Protein AF-A0A9D8XMU2-F1 (afdb_monomer_lite)

Secondary structure (DSSP, 8-state):
--TTSTTHHHHHHHHHHHHHHHHHHHHHHHHHHHHHHHHHHHHHHHHS-GGGGT-TT--HHHHHHHHHHHHHHHHHHTT-S-HHHHHHHHHHHH-

pLDDT: mean 81.89, std 6.5, range [61.5, 89.75]

Structure (mmCIF, N/CA/C/O backbone):
data_AF-A0A9D8XMU2-F1
#
_entry.id   AF-A0A9D8XMU2-F1
#
loop_
_atom_site.group_PDB
_atom_site.id
_atom_site.type_symbol
_atom_site.label_atom_id
_atom_site.label_alt_id
_atom_site.label_comp_id
_atom_site.label_asym_id
_atom_site.label_entity_id
_atom_site.label_seq_id
_atom_site.pdbx_PDB_ins_code
_atom_site.Cartn_x
_atom_site.Cartn_y
_atom_site.Cartn_z
_atom_site.occupancy
_atom_site.B_iso_or_equiv
_atom_site.auth_seq_id
_atom_site.auth_comp_id
_atom_site.auth_asym_id
_atom_site.auth_atom_id
_atom_site.pdbx_PDB_model_num
ATOM 1 N N . MET A 1 1 ? 45.788 0.294 -24.066 1.00 62.69 1 MET A N 1
ATOM 2 C CA . MET A 1 1 ? 46.455 0.208 -25.383 1.00 62.69 1 MET A CA 1
ATOM 3 C C . MET A 1 1 ? 46.017 -1.081 -26.096 1.00 62.69 1 MET A C 1
ATOM 5 O O . MET A 1 1 ? 46.821 -1.973 -26.275 1.00 62.69 1 MET A O 1
ATOM 9 N N . PHE A 1 2 ? 44.725 -1.215 -26.443 1.00 61.50 2 PHE A N 1
ATOM 10 C CA . PHE A 1 2 ? 44.160 -2.412 -27.116 1.00 61.50 2 PHE A CA 1
ATOM 11 C C . PHE A 1 2 ? 43.036 -2.064 -28.122 1.00 61.50 2 PHE A C 1
ATOM 13 O O . PHE A 1 2 ? 42.277 -2.930 -28.536 1.00 61.50 2 PHE A O 1
ATOM 20 N N . LYS A 1 3 ? 42.921 -0.795 -28.546 1.00 61.53 3 LYS A N 1
ATOM 21 C CA . LYS A 1 3 ? 41.822 -0.307 -29.407 1.00 61.53 3 LYS A CA 1
ATOM 22 C C . LYS A 1 3 ? 41.997 -0.595 -30.911 1.00 61.53 3 LYS A C 1
ATOM 24 O O . LYS A 1 3 ? 41.170 -0.168 -31.700 1.00 61.53 3 LYS A O 1
ATOM 29 N N . ILE A 1 4 ? 43.066 -1.287 -31.314 1.00 75.81 4 ILE A N 1
ATOM 30 C CA . ILE A 1 4 ? 43.416 -1.516 -32.732 1.00 75.81 4 ILE A CA 1
ATOM 31 C C . ILE A 1 4 ? 42.670 -2.728 -33.332 1.00 75.81 4 ILE A C 1
ATOM 33 O O . ILE A 1 4 ? 42.648 -2.902 -34.546 1.00 75.81 4 ILE A O 1
ATOM 37 N N . PHE A 1 5 ? 42.023 -3.568 -32.515 1.00 77.56 5 PHE A N 1
ATOM 38 C CA . PHE A 1 5 ? 41.351 -4.769 -33.016 1.00 77.56 5 PHE A CA 1
ATOM 39 C C . PHE A 1 5 ? 39.962 -4.458 -33.605 1.00 77.56 5 PHE A C 1
ATOM 41 O O . PHE A 1 5 ? 39.144 -3.833 -32.925 1.00 77.56 5 PHE A O 1
ATOM 48 N N . PRO A 1 6 ? 39.630 -4.971 -34.807 1.00 75.56 6 PRO A N 1
ATOM 49 C CA . PRO A 1 6 ? 38.363 -4.684 -35.489 1.00 75.56 6 PRO A CA 1
ATOM 50 C C . PRO A 1 6 ? 37.105 -5.183 -34.745 1.00 75.56 6 PRO A C 1
ATOM 52 O O . PRO A 1 6 ? 36.001 -4.767 -35.075 1.00 75.56 6 PRO A O 1
ATOM 55 N N . GLY A 1 7 ? 37.246 -6.007 -33.699 1.00 77.62 7 GLY A N 1
ATOM 56 C CA . GLY A 1 7 ? 36.149 -6.462 -32.829 1.00 77.62 7 GLY A CA 1
ATOM 57 C C . GLY A 1 7 ? 36.110 -5.826 -31.433 1.00 77.62 7 GLY A C 1
ATOM 58 O O . GLY A 1 7 ? 35.263 -6.192 -30.623 1.00 77.62 7 GLY A O 1
ATOM 59 N N . PHE A 1 8 ? 37.016 -4.893 -31.117 1.00 81.88 8 PHE A N 1
ATOM 60 C CA . PHE A 1 8 ? 37.135 -4.330 -29.764 1.00 81.88 8 PHE A CA 1
ATOM 61 C C . PHE A 1 8 ? 35.895 -3.521 -29.345 1.00 81.88 8 PHE A C 1
ATOM 63 O O . PHE A 1 8 ? 35.473 -3.577 -28.192 1.00 81.88 8 PHE A O 1
ATOM 70 N N . HIS A 1 9 ? 35.263 -2.835 -30.299 1.00 81.06 9 HIS A N 1
ATOM 71 C CA . HIS A 1 9 ? 34.044 -2.057 -30.075 1.00 81.06 9 HIS A CA 1
ATOM 72 C C . HIS A 1 9 ? 32.866 -2.928 -29.601 1.00 81.06 9 HIS A C 1
ATOM 74 O O . HIS A 1 9 ? 32.147 -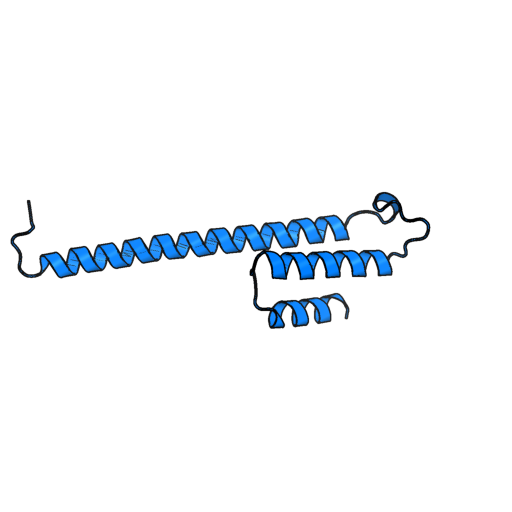2.534 -28.689 1.00 81.06 9 HIS A O 1
ATOM 80 N N . LEU A 1 10 ? 32.722 -4.150 -30.135 1.00 84.94 10 LEU A N 1
ATOM 81 C CA . LEU A 1 10 ? 31.671 -5.090 -29.721 1.00 84.94 10 LEU A CA 1
ATOM 82 C C . LEU A 1 10 ? 31.821 -5.488 -28.250 1.00 84.94 10 LEU A C 1
ATOM 84 O O . LEU A 1 10 ? 30.830 -5.685 -27.549 1.00 84.94 10 LEU A O 1
ATOM 88 N N . VAL A 1 11 ? 33.065 -5.593 -27.774 1.00 84.50 11 VAL A N 1
ATOM 89 C CA . VAL A 1 11 ? 33.377 -5.927 -26.380 1.00 84.50 11 VAL A CA 1
ATOM 90 C C . VAL A 1 11 ? 33.082 -4.744 -25.459 1.00 84.50 11 VAL A C 1
ATOM 92 O O . VAL A 1 11 ? 32.461 -4.944 -24.413 1.00 84.50 11 VAL A O 1
ATOM 95 N N . GLU A 1 12 ? 33.467 -3.522 -25.845 1.00 83.69 12 GLU A N 1
ATOM 96 C CA . GLU A 1 12 ? 33.109 -2.303 -25.101 1.00 83.69 12 GLU A CA 1
ATOM 97 C C . GLU A 1 12 ? 31.583 -2.157 -24.991 1.00 83.69 12 GLU A C 1
ATOM 99 O O . GLU A 1 12 ? 31.059 -1.917 -23.900 1.00 83.69 12 GLU A O 1
ATOM 104 N N . GLU A 1 13 ? 30.851 -2.401 -26.081 1.00 85.50 13 GLU A N 1
ATOM 105 C CA . GLU A 1 13 ? 29.386 -2.392 -26.084 1.00 85.50 13 GLU A CA 1
ATOM 106 C C . GLU A 1 13 ? 28.782 -3.486 -25.197 1.00 85.50 13 GLU A C 1
ATOM 108 O O . GLU A 1 13 ? 27.839 -3.224 -24.442 1.00 85.50 13 GLU A O 1
ATOM 113 N N . TYR A 1 14 ? 29.329 -4.706 -25.226 1.00 84.88 14 TYR A N 1
ATOM 114 C CA . TYR A 1 14 ? 28.877 -5.798 -24.358 1.00 84.88 14 TYR A CA 1
ATOM 115 C C . TYR A 1 14 ? 29.075 -5.472 -22.876 1.00 84.88 14 TYR A C 1
ATOM 117 O O . TYR A 1 14 ? 28.188 -5.719 -22.049 1.00 84.88 14 TYR A O 1
ATOM 125 N N . GLN A 1 15 ? 30.229 -4.904 -22.522 1.00 86.81 15 GLN A N 1
ATOM 126 C CA . GLN A 1 15 ? 30.522 -4.497 -21.150 1.00 86.81 15 GLN A CA 1
ATOM 127 C C . GLN A 1 15 ? 29.635 -3.338 -20.703 1.00 86.81 15 GLN A C 1
ATOM 129 O O . GLN A 1 15 ? 29.132 -3.359 -19.576 1.00 86.81 15 GLN A O 1
ATOM 134 N N . LYS A 1 16 ? 29.373 -2.377 -21.595 1.00 87.50 16 LYS A N 1
ATOM 135 C CA . LYS A 1 16 ? 28.462 -1.261 -21.335 1.00 87.50 16 LYS A CA 1
ATOM 136 C C . LYS A 1 16 ? 27.040 -1.760 -21.065 1.00 87.50 16 LYS A C 1
ATOM 138 O O . LYS A 1 16 ? 26.504 -1.478 -19.995 1.00 87.50 16 LYS A O 1
ATOM 143 N N . LYS A 1 17 ? 26.507 -2.645 -21.917 1.00 83.25 17 LYS A N 1
ATOM 144 C CA . LYS A 1 17 ? 25.201 -3.305 -21.709 1.00 83.25 17 LYS A CA 1
ATOM 145 C C . LYS A 1 17 ? 25.139 -4.114 -20.408 1.00 83.25 17 LYS A C 1
ATOM 147 O O . LYS A 1 17 ? 24.095 -4.183 -19.759 1.00 83.25 17 LYS A O 1
ATOM 152 N N . ARG A 1 18 ? 26.238 -4.760 -19.995 1.00 80.44 18 ARG A N 1
ATOM 153 C CA . ARG A 1 18 ? 26.306 -5.484 -18.709 1.00 80.44 18 ARG A CA 1
ATOM 154 C C . ARG A 1 18 ? 26.304 -4.530 -17.512 1.00 80.44 18 ARG A C 1
ATOM 156 O O . ARG A 1 18 ? 25.710 -4.861 -16.489 1.00 80.44 18 ARG A O 1
ATOM 163 N N . LYS A 1 19 ? 26.957 -3.371 -17.624 1.00 82.44 19 LYS A N 1
ATOM 164 C CA . LYS A 1 19 ? 26.998 -2.344 -16.573 1.00 82.44 19 LYS A CA 1
ATOM 165 C C . LYS A 1 19 ? 25.649 -1.635 -16.426 1.00 82.44 19 LYS A C 1
ATOM 167 O O . LYS A 1 19 ? 25.183 -1.467 -15.306 1.00 82.44 19 LYS A O 1
ATOM 172 N N . GLU A 1 20 ? 24.992 -1.321 -17.538 1.00 82.88 20 GLU A N 1
ATOM 173 C CA . GLU A 1 20 ? 23.635 -0.757 -17.567 1.00 82.88 20 GLU A CA 1
ATOM 174 C C . GLU A 1 20 ? 22.611 -1.706 -16.930 1.00 82.88 20 GLU A C 1
ATOM 176 O O . GLU A 1 20 ? 21.793 -1.274 -16.125 1.00 82.88 20 GLU A O 1
ATOM 181 N N . ARG A 1 21 ? 22.721 -3.021 -17.176 1.00 74.19 21 ARG A N 1
ATOM 182 C CA . ARG A 1 21 ? 21.894 -4.025 -16.483 1.00 74.19 21 ARG A CA 1
ATOM 183 C C . ARG A 1 21 ? 22.083 -4.043 -14.964 1.00 74.19 21 ARG A C 1
ATOM 185 O O . ARG A 1 21 ? 21.112 -4.263 -14.256 1.00 74.19 21 ARG A O 1
ATOM 192 N N . ARG A 1 22 ? 23.295 -3.791 -14.456 1.00 70.88 22 ARG A N 1
ATOM 193 C CA . ARG A 1 22 ? 23.536 -3.680 -13.004 1.00 70.88 22 ARG A CA 1
ATOM 194 C C . ARG A 1 22 ? 22.957 -2.393 -12.409 1.00 70.88 22 ARG A C 1
ATOM 196 O O . ARG A 1 22 ? 22.499 -2.423 -11.278 1.00 70.88 22 ARG A O 1
ATOM 203 N N . LEU A 1 23 ? 22.941 -1.287 -13.159 1.00 72.50 23 LEU A N 1
ATOM 204 C CA . LEU A 1 23 ? 22.219 -0.078 -12.735 1.00 72.50 23 LEU A CA 1
ATOM 205 C C . LEU A 1 23 ? 20.698 -0.300 -12.718 1.00 72.50 23 LEU A C 1
ATOM 207 O O . LEU A 1 23 ? 20.016 0.197 -11.829 1.00 72.50 23 LEU A O 1
ATOM 211 N N . ALA A 1 24 ? 20.164 -1.066 -13.673 1.00 68.62 24 ALA A N 1
ATOM 212 C CA . ALA A 1 24 ? 18.752 -1.448 -13.669 1.00 68.62 24 ALA A CA 1
ATOM 213 C C . ALA A 1 24 ? 18.395 -2.362 -12.478 1.00 68.62 24 ALA A C 1
ATOM 215 O O . ALA A 1 24 ? 17.291 -2.275 -11.949 1.00 68.62 24 ALA A O 1
ATOM 216 N N . ASP A 1 25 ? 19.334 -3.198 -12.027 1.00 67.62 25 ASP A N 1
ATOM 217 C CA . ASP A 1 25 ? 19.188 -4.032 -10.827 1.00 67.62 25 ASP A CA 1
ATOM 218 C C . ASP A 1 25 ? 19.088 -3.179 -9.545 1.00 67.62 25 ASP A C 1
ATOM 220 O O . ASP A 1 25 ? 18.203 -3.397 -8.721 1.00 67.62 25 ASP A O 1
ATOM 224 N N . ASP A 1 26 ? 19.884 -2.110 -9.430 1.00 67.81 26 ASP A N 1
ATOM 225 C CA . ASP A 1 26 ? 19.803 -1.141 -8.320 1.00 67.81 26 ASP A CA 1
ATOM 226 C C . ASP A 1 26 ? 18.437 -0.424 -8.258 1.00 67.81 26 ASP A C 1
ATOM 228 O O . ASP A 1 26 ? 17.868 -0.169 -7.190 1.00 67.81 26 ASP A O 1
ATOM 232 N N . GLN A 1 27 ? 17.810 -0.205 -9.418 1.00 69.31 27 GLN A N 1
ATOM 233 C CA . GLN A 1 27 ? 16.448 0.321 -9.480 1.00 69.31 27 GLN A CA 1
ATOM 234 C C . GLN A 1 27 ? 15.426 -0.638 -8.838 1.00 69.31 27 GLN A C 1
ATOM 236 O O . GLN A 1 27 ? 14.444 -0.174 -8.253 1.00 69.31 27 GLN A O 1
ATOM 241 N N . THR A 1 28 ? 15.640 -1.957 -8.883 1.00 73.44 28 THR A N 1
ATOM 242 C CA . THR A 1 28 ? 14.748 -2.930 -8.221 1.00 73.44 28 THR A CA 1
ATOM 243 C C . THR A 1 28 ? 14.882 -2.898 -6.698 1.00 73.44 28 THR A C 1
ATOM 245 O O . THR A 1 28 ? 13.873 -2.999 -5.993 1.00 73.44 28 THR A O 1
ATOM 248 N N . LEU A 1 29 ? 16.087 -2.641 -6.177 1.00 73.38 29 LEU A N 1
ATOM 249 C CA . LEU A 1 29 ? 16.325 -2.448 -4.743 1.00 73.38 29 LEU A CA 1
ATOM 250 C C . LEU A 1 29 ? 15.591 -1.208 -4.235 1.00 73.38 29 LEU A C 1
ATOM 252 O O . LEU A 1 29 ? 14.872 -1.282 -3.239 1.00 73.38 29 LEU A O 1
ATOM 256 N N . SER A 1 30 ? 15.668 -0.096 -4.972 1.00 75.12 30 SER A N 1
ATOM 257 C CA . SER A 1 30 ? 14.948 1.133 -4.612 1.00 75.12 30 SER A CA 1
ATOM 258 C C . SER A 1 30 ? 13.424 0.937 -4.555 1.00 75.12 30 SER A C 1
ATOM 260 O O . SER A 1 30 ? 12.763 1.467 -3.662 1.00 75.12 30 SER A O 1
ATOM 262 N N . LYS A 1 31 ? 12.857 0.125 -5.459 1.00 78.81 31 LYS A N 1
ATOM 263 C CA . LYS A 1 31 ? 11.430 -0.238 -5.448 1.00 78.81 31 LYS A CA 1
ATOM 264 C C . LYS A 1 31 ? 11.081 -1.131 -4.259 1.00 78.81 31 LYS A C 1
ATOM 266 O O . LYS A 1 31 ? 10.077 -0.900 -3.593 1.00 78.81 31 LYS A O 1
ATOM 271 N N . THR A 1 32 ? 11.936 -2.103 -3.959 1.00 83.31 32 THR A N 1
ATOM 272 C CA . THR A 1 32 ? 11.750 -3.023 -2.829 1.00 83.31 32 THR A CA 1
ATOM 273 C C . THR A 1 32 ? 11.770 -2.276 -1.496 1.00 83.31 32 THR A C 1
ATOM 275 O O . THR A 1 32 ? 10.911 -2.504 -0.651 1.00 83.31 32 THR A O 1
ATOM 278 N N . ILE A 1 33 ? 12.681 -1.314 -1.329 1.00 86.19 33 ILE A N 1
ATOM 279 C CA . ILE A 1 33 ? 12.757 -0.470 -0.127 1.00 86.19 33 ILE A CA 1
ATOM 280 C C . ILE A 1 33 ? 11.474 0.352 0.053 1.00 86.19 33 ILE A C 1
ATOM 282 O O . ILE A 1 33 ? 10.944 0.417 1.160 1.00 86.19 33 ILE A O 1
ATOM 286 N N . LYS A 1 34 ? 10.933 0.932 -1.027 1.00 84.94 34 LYS A N 1
ATOM 287 C CA . LYS A 1 34 ? 9.657 1.669 -0.982 1.00 84.94 34 LYS A CA 1
ATOM 288 C C . LYS A 1 34 ? 8.489 0.775 -0.556 1.00 84.94 34 LYS A C 1
ATOM 290 O O . LYS A 1 34 ? 7.682 1.192 0.270 1.00 84.94 34 LYS A O 1
ATOM 295 N N . ILE A 1 35 ? 8.427 -0.458 -1.066 1.00 85.62 35 ILE A N 1
ATOM 296 C CA . ILE A 1 35 ? 7.407 -1.445 -0.673 1.00 85.62 35 ILE A CA 1
ATOM 297 C C . ILE A 1 35 ? 7.537 -1.795 0.810 1.00 85.62 35 ILE A C 1
ATOM 299 O O . ILE A 1 35 ? 6.549 -1.749 1.538 1.00 85.62 35 ILE A O 1
ATOM 303 N N . ILE A 1 36 ? 8.749 -2.109 1.270 1.00 88.44 36 ILE A N 1
ATOM 304 C CA . ILE A 1 36 ? 9.002 -2.459 2.674 1.00 88.44 36 ILE A CA 1
ATOM 305 C C . ILE A 1 36 ? 8.617 -1.298 3.594 1.00 88.44 36 ILE A C 1
ATOM 307 O O .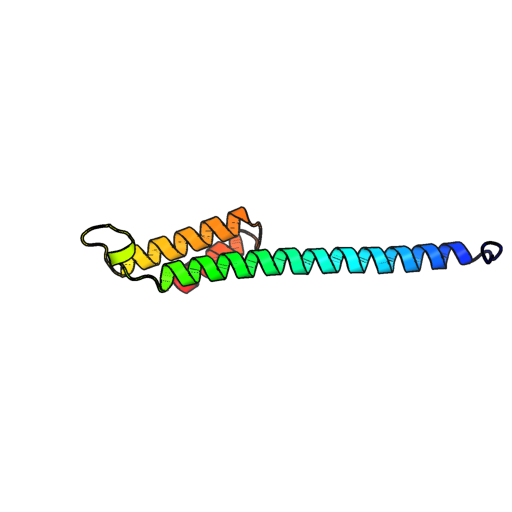 ILE A 1 36 ? 7.978 -1.525 4.619 1.00 88.44 36 ILE A O 1
ATOM 311 N N . ALA A 1 37 ? 8.943 -0.059 3.219 1.00 88.50 37 ALA A N 1
ATOM 312 C CA . ALA A 1 37 ? 8.551 1.124 3.977 1.00 88.50 37 ALA A CA 1
ATOM 313 C C . ALA A 1 37 ? 7.021 1.280 4.051 1.00 88.50 37 ALA A C 1
ATOM 315 O O . ALA A 1 37 ? 6.482 1.483 5.138 1.00 88.50 37 ALA A O 1
ATOM 316 N N . ALA A 1 38 ? 6.312 1.126 2.928 1.00 87.44 38 ALA A N 1
ATOM 317 C CA . ALA A 1 38 ? 4.851 1.216 2.880 1.00 87.44 38 ALA A CA 1
ATOM 318 C C . ALA A 1 38 ? 4.167 0.141 3.741 1.00 87.44 38 ALA A C 1
ATOM 320 O O . ALA A 1 38 ? 3.268 0.443 4.528 1.00 87.44 38 ALA A O 1
ATOM 321 N N . VAL A 1 39 ? 4.630 -1.107 3.625 1.00 87.44 39 VAL A N 1
ATOM 322 C CA . VAL A 1 39 ? 4.132 -2.238 4.420 1.00 87.44 39 VAL A CA 1
ATOM 323 C C . VAL A 1 39 ? 4.439 -2.025 5.899 1.00 87.44 39 VAL A C 1
ATOM 325 O O . VAL A 1 39 ? 3.556 -2.213 6.728 1.00 87.44 39 VAL A O 1
ATOM 328 N N . GLY A 1 40 ? 5.651 -1.579 6.238 1.00 89.75 40 GLY A N 1
ATOM 329 C CA . GLY A 1 40 ? 6.053 -1.307 7.618 1.00 89.75 40 GLY A CA 1
ATOM 330 C C . GLY A 1 40 ? 5.174 -0.250 8.289 1.00 89.75 40 GLY A C 1
ATOM 331 O O . GLY A 1 40 ? 4.687 -0.477 9.394 1.00 89.75 40 GLY A O 1
ATOM 332 N N . ILE A 1 41 ? 4.899 0.867 7.606 1.00 88.69 41 ILE A N 1
ATOM 333 C CA . ILE A 1 41 ? 4.018 1.930 8.122 1.00 88.69 41 ILE A CA 1
ATOM 334 C C . ILE A 1 41 ? 2.588 1.412 8.317 1.0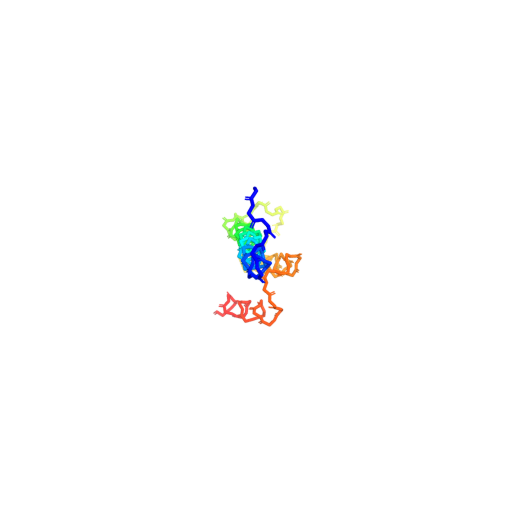0 88.69 41 ILE A C 1
ATOM 336 O O . ILE A 1 41 ? 1.977 1.654 9.357 1.00 88.69 41 ILE A O 1
ATOM 340 N N . SER A 1 42 ? 2.060 0.672 7.340 1.00 87.94 42 SER A N 1
ATOM 341 C CA . SER A 1 42 ? 0.719 0.092 7.442 1.00 87.94 42 SER A CA 1
ATOM 342 C C . SER A 1 42 ? 0.606 -0.906 8.598 1.00 87.94 42 SER A C 1
ATOM 344 O O . SER A 1 42 ? -0.370 -0.870 9.348 1.00 87.94 42 SER A O 1
ATOM 346 N N . LEU A 1 43 ? 1.627 -1.741 8.806 1.00 89.00 43 LEU A N 1
ATOM 347 C CA . LEU A 1 43 ? 1.662 -2.697 9.909 1.00 89.00 43 LEU A CA 1
ATOM 348 C C . LEU A 1 43 ? 1.688 -1.985 11.268 1.00 89.00 43 LEU A C 1
ATOM 350 O O . LEU A 1 43 ? 0.995 -2.399 12.192 1.00 89.00 43 LEU A O 1
ATOM 354 N N . ILE A 1 44 ? 2.437 -0.885 11.382 1.00 89.75 44 ILE A N 1
ATOM 355 C CA . ILE A 1 44 ? 2.467 -0.060 12.598 1.00 89.75 44 ILE A CA 1
ATOM 356 C C . ILE A 1 44 ? 1.078 0.518 12.888 1.00 89.75 44 ILE A C 1
ATOM 358 O O . ILE A 1 44 ? 0.601 0.397 14.013 1.00 89.75 44 ILE A O 1
ATOM 362 N N . LEU A 1 45 ? 0.398 1.079 11.881 1.00 87.31 45 LEU A N 1
ATOM 363 C CA . LEU A 1 45 ? -0.978 1.584 12.021 1.00 87.31 45 LEU A CA 1
ATOM 364 C C . LEU A 1 45 ? -1.972 0.481 12.418 1.00 87.31 45 LEU A C 1
ATOM 366 O O . LEU A 1 45 ? -2.935 0.741 13.139 1.00 87.31 45 LEU A O 1
ATOM 370 N N . TRP A 1 46 ? -1.729 -0.751 11.965 1.00 86.50 46 TRP A N 1
ATOM 371 C CA . TRP A 1 46 ? -2.544 -1.918 12.292 1.00 86.50 46 TRP A CA 1
ATOM 372 C C . TRP A 1 46 ? -2.304 -2.440 13.717 1.00 86.50 46 TRP A C 1
ATOM 374 O O . TRP A 1 46 ? -3.241 -2.913 14.358 1.00 86.50 46 TRP A O 1
ATOM 384 N N . LEU A 1 47 ? -1.072 -2.391 14.229 1.00 85.06 47 LEU A N 1
ATOM 385 C CA . LEU A 1 47 ? -0.756 -2.820 15.599 1.00 85.06 47 LEU A CA 1
ATOM 386 C C . LEU A 1 47 ? -0.983 -1.727 16.653 1.00 85.06 47 LEU A C 1
ATOM 388 O O . LEU A 1 47 ? -1.005 -2.042 17.843 1.00 85.06 47 LEU A O 1
ATOM 392 N N . LEU A 1 48 ? -1.140 -0.467 16.243 1.00 84.75 48 LEU A N 1
ATOM 393 C CA . LEU A 1 48 ? -1.420 0.643 17.152 1.00 84.75 48 LEU A CA 1
ATOM 394 C C . LEU A 1 48 ? -2.734 0.388 17.923 1.00 84.75 48 LEU A C 1
ATOM 396 O O . LEU A 1 48 ? -3.690 -0.096 17.323 1.00 84.75 48 LEU A O 1
ATOM 400 N N . PRO A 1 49 ? -2.839 0.701 19.223 1.00 80.50 49 PRO A N 1
ATOM 401 C CA . PRO A 1 49 ? -4.127 0.674 19.915 1.00 80.50 49 PRO A CA 1
ATOM 402 C C . PRO A 1 49 ? -5.038 1.825 19.454 1.00 80.50 49 PRO A C 1
ATOM 404 O O . PRO A 1 49 ? -4.558 2.915 19.130 1.00 80.50 49 PRO A O 1
ATOM 407 N N . THR A 1 50 ? -6.357 1.600 19.470 1.00 78.25 50 THR A N 1
ATOM 408 C CA . THR A 1 50 ? -7.398 2.589 19.110 1.00 78.25 50 THR A CA 1
ATOM 409 C C . THR A 1 50 ? -7.248 3.906 19.872 1.00 78.25 50 THR A C 1
ATOM 411 O O . THR A 1 50 ? -7.448 4.977 19.305 1.00 78.25 50 THR A O 1
ATOM 414 N N . ASP A 1 51 ? -6.802 3.836 21.127 1.00 77.44 51 ASP A N 1
ATOM 415 C CA . ASP A 1 51 ? -6.651 4.989 22.022 1.00 77.44 51 ASP A CA 1
ATOM 416 C C . ASP A 1 51 ? -5.579 5.983 21.541 1.00 77.44 51 ASP A C 1
ATOM 418 O O . ASP A 1 51 ? -5.640 7.174 21.840 1.00 77.44 51 ASP A O 1
ATOM 422 N N . SER A 1 52 ? -4.606 5.517 20.750 1.00 78.94 52 SER A N 1
ATOM 423 C CA . SER A 1 52 ? -3.537 6.368 20.202 1.00 78.94 52 SER A CA 1
ATOM 424 C C . SER A 1 52 ? -4.004 7.272 19.060 1.00 78.94 52 SER A C 1
ATOM 426 O O . SER A 1 52 ? -3.307 8.225 18.717 1.00 78.94 52 SER A O 1
ATOM 428 N N . PHE A 1 53 ? -5.171 6.998 18.469 1.00 78.12 53 PHE A N 1
ATOM 429 C CA . PHE A 1 53 ? -5.742 7.844 17.420 1.00 78.12 53 PHE A CA 1
ATOM 430 C C . PHE A 1 53 ? -6.427 9.098 17.985 1.00 78.12 53 PHE A C 1
ATOM 432 O O . PHE A 1 53 ? -6.708 10.018 17.221 1.00 78.12 53 PHE A O 1
ATOM 439 N N . GLY A 1 54 ? -6.674 9.164 19.302 1.00 79.50 54 GLY A N 1
ATOM 440 C CA . GLY A 1 54 ? -7.296 10.326 19.951 1.00 79.50 54 GLY A CA 1
ATOM 441 C C . GLY A 1 54 ? -8.768 10.538 19.579 1.00 79.50 54 GLY A C 1
ATOM 442 O O . GLY A 1 54 ? -9.291 11.635 19.758 1.00 79.50 54 GLY A O 1
ATOM 443 N N . ILE A 1 55 ? -9.424 9.507 19.038 1.00 81.25 55 ILE A N 1
ATOM 444 C CA . ILE A 1 55 ? -10.835 9.527 18.647 1.00 81.25 55 ILE A CA 1
ATOM 445 C C . ILE A 1 55 ? -11.629 8.764 19.710 1.00 81.25 55 ILE A C 1
ATOM 447 O O . ILE A 1 55 ? -11.443 7.558 19.885 1.00 81.25 55 ILE A O 1
ATOM 451 N N . GLU A 1 56 ? -12.512 9.460 20.427 1.00 80.19 56 GLU A N 1
ATOM 452 C CA . GLU A 1 56 ? -13.378 8.844 21.435 1.00 80.19 56 GLU A CA 1
ATOM 453 C C . GLU A 1 56 ? -14.367 7.869 20.779 1.00 80.19 56 GLU A C 1
ATOM 455 O O . GLU A 1 56 ? -15.106 8.231 19.866 1.00 80.19 56 GLU A O 1
ATOM 460 N N . GLY A 1 57 ? -14.383 6.619 21.251 1.00 80.25 57 GLY A N 1
ATOM 461 C CA . GLY A 1 57 ? -15.326 5.596 20.788 1.00 80.25 57 GLY A CA 1
ATOM 462 C C . GLY A 1 57 ? -14.976 4.917 19.460 1.00 80.25 57 GLY A C 1
ATOM 463 O O . GLY A 1 57 ? -15.832 4.218 18.921 1.00 80.25 57 GLY A O 1
ATOM 464 N N . LEU A 1 58 ? -13.751 5.081 18.940 1.00 83.25 58 LEU A N 1
ATOM 465 C CA . LEU A 1 58 ? -13.322 4.414 17.707 1.00 83.25 58 LEU A CA 1
ATOM 466 C C . LEU A 1 58 ? -13.391 2.889 17.856 1.00 83.25 58 LEU A C 1
ATOM 468 O O . LEU A 1 58 ? -12.772 2.295 18.744 1.00 83.25 58 LEU A O 1
ATOM 472 N N . THR A 1 59 ? -14.125 2.241 16.962 1.00 86.50 59 THR A N 1
ATOM 473 C CA . THR A 1 59 ? -14.249 0.784 16.965 1.00 86.50 59 THR A CA 1
ATOM 474 C C . THR A 1 59 ? -13.007 0.124 16.366 1.00 86.50 59 THR A C 1
ATOM 476 O O . THR A 1 59 ? -12.325 0.673 15.496 1.00 86.50 59 THR A O 1
ATOM 479 N N . TYR A 1 60 ? -12.745 -1.123 16.767 1.00 83.94 60 TYR A N 1
ATOM 480 C CA . TYR A 1 60 ? -11.667 -1.925 16.179 1.00 83.94 60 TYR A CA 1
ATOM 481 C C . TYR A 1 60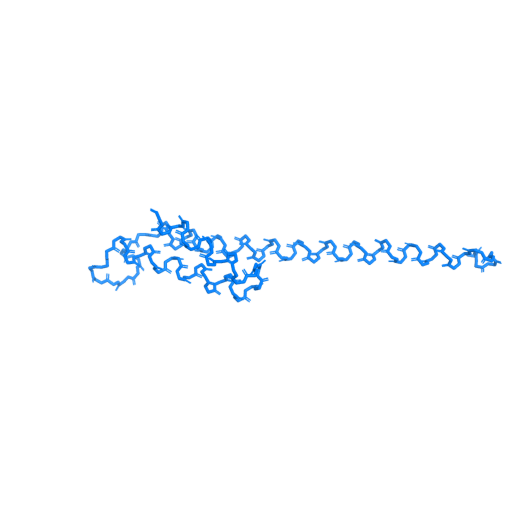 ? -11.791 -2.052 14.654 1.00 83.94 60 TYR A C 1
ATOM 483 O O . TYR A 1 60 ? -10.778 -2.119 13.962 1.00 83.94 60 TYR A O 1
ATOM 491 N N . VAL A 1 61 ? -13.019 -2.062 14.121 1.00 87.19 61 VAL A N 1
ATOM 492 C CA . VAL A 1 61 ? -13.285 -2.163 12.679 1.00 87.19 61 VAL A CA 1
ATOM 493 C C . VAL A 1 61 ? -12.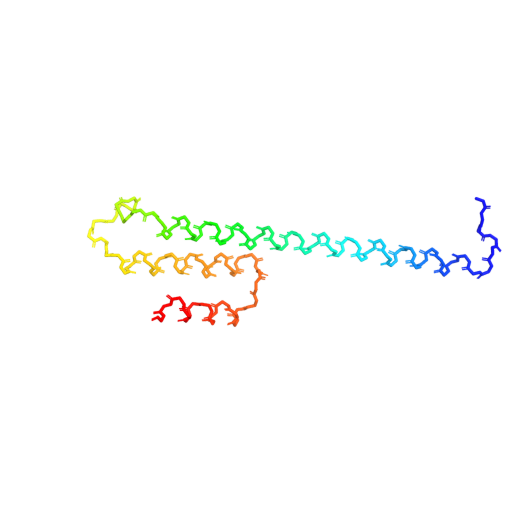893 -0.875 11.957 1.00 87.19 61 VAL A C 1
ATOM 495 O O . VAL A 1 61 ? -12.184 -0.937 10.956 1.00 87.19 61 VAL A O 1
ATOM 498 N N . GLU A 1 62 ? -13.283 0.292 12.472 1.00 86.56 62 GLU A N 1
ATOM 499 C CA . GLU A 1 62 ? -12.931 1.588 11.872 1.00 86.56 62 GLU A CA 1
ATOM 500 C C . GLU A 1 62 ? -11.416 1.792 11.826 1.00 86.56 62 GLU A C 1
ATOM 502 O O . GLU A 1 62 ? -10.875 2.236 10.811 1.00 86.56 62 GLU A O 1
ATOM 507 N N . GLN A 1 63 ? -10.706 1.370 12.872 1.00 85.31 63 GLN A N 1
ATOM 508 C CA . GLN A 1 63 ? -9.249 1.400 12.874 1.00 85.31 63 GLN A CA 1
ATOM 509 C C . GLN A 1 63 ? -8.645 0.514 11.768 1.00 85.31 63 GLN A C 1
ATOM 511 O O . GLN A 1 63 ? -7.707 0.936 11.083 1.00 85.31 63 GLN A O 1
ATOM 516 N N . ARG A 1 64 ? -9.185 -0.699 11.547 1.00 89.12 64 ARG A N 1
ATOM 517 C CA . ARG A 1 64 ? -8.739 -1.564 10.436 1.00 89.12 64 ARG A CA 1
ATOM 518 C C . ARG A 1 64 ? -8.950 -0.874 9.094 1.00 89.12 64 ARG A C 1
ATOM 520 O O . ARG A 1 64 ? -8.039 -0.876 8.270 1.00 89.12 64 ARG A O 1
ATOM 527 N N . VAL A 1 65 ? -10.103 -0.235 8.894 1.00 87.69 65 VAL A N 1
ATOM 528 C CA . VAL A 1 65 ? -10.415 0.491 7.653 1.00 87.69 65 VAL A CA 1
ATOM 529 C C . VAL A 1 65 ? -9.416 1.624 7.411 1.00 87.69 65 VAL A C 1
ATOM 531 O O . VAL A 1 65 ? -8.906 1.745 6.297 1.00 87.69 65 VAL A O 1
ATOM 534 N N . ILE A 1 66 ? -9.063 2.400 8.442 1.00 88.31 66 ILE A N 1
ATOM 535 C CA . ILE A 1 66 ? -8.048 3.464 8.348 1.00 88.31 66 ILE A CA 1
ATOM 536 C C . ILE A 1 66 ? -6.685 2.887 7.945 1.00 88.31 66 ILE A C 1
ATOM 538 O O . ILE A 1 66 ? -6.025 3.429 7.056 1.00 88.31 66 ILE A O 1
ATOM 542 N N . ALA A 1 67 ? -6.270 1.770 8.548 1.00 88.25 67 ALA A N 1
ATOM 543 C CA . ALA A 1 67 ? -4.995 1.129 8.231 1.00 88.25 67 ALA A CA 1
ATOM 544 C C . ALA A 1 67 ? -4.939 0.601 6.782 1.00 88.25 67 ALA A C 1
ATOM 546 O O . ALA A 1 67 ? -3.916 0.767 6.110 1.00 88.25 67 ALA A O 1
ATOM 547 N N . VAL A 1 68 ? -6.038 0.029 6.270 1.00 88.94 68 VAL A N 1
ATOM 548 C CA . VAL A 1 68 ? -6.156 -0.400 4.860 1.00 88.94 68 VAL A CA 1
ATOM 549 C C . VAL A 1 68 ? -6.153 0.799 3.912 1.00 88.94 68 VAL A C 1
ATOM 551 O O . VAL A 1 68 ? -5.501 0.761 2.868 1.00 88.94 68 VAL A O 1
ATOM 554 N N . PHE A 1 69 ? -6.829 1.890 4.274 1.00 88.81 69 PHE A N 1
ATOM 555 C CA . PHE A 1 69 ? -6.822 3.118 3.479 1.00 88.81 69 PHE A CA 1
ATOM 556 C C . PHE A 1 69 ? -5.425 3.736 3.397 1.00 88.81 69 PHE A C 1
ATOM 558 O O . PHE A 1 69 ? -4.972 4.092 2.309 1.00 88.81 69 PHE A O 1
ATOM 565 N N . ALA A 1 70 ? -4.719 3.822 4.526 1.00 88.81 70 ALA A N 1
ATOM 566 C CA . ALA A 1 70 ? -3.341 4.299 4.576 1.00 88.81 70 ALA A CA 1
ATOM 567 C C . ALA A 1 70 ? -2.403 3.414 3.741 1.00 88.81 70 ALA A C 1
ATOM 569 O O . ALA A 1 70 ? -1.544 3.914 3.021 1.00 88.81 70 ALA A O 1
ATOM 570 N N . PHE A 1 71 ? -2.593 2.094 3.775 1.00 87.81 71 PHE A N 1
ATOM 571 C CA . PHE A 1 71 ? -1.859 1.179 2.905 1.00 87.81 71 PHE A CA 1
ATOM 572 C C . PHE A 1 71 ? -2.109 1.459 1.419 1.00 87.81 71 PHE A C 1
ATOM 574 O O . PHE A 1 71 ? -1.161 1.559 0.640 1.00 87.81 71 PHE A O 1
ATOM 581 N N . ALA A 1 72 ? -3.375 1.611 1.022 1.00 87.38 72 ALA A N 1
ATOM 582 C CA . ALA A 1 72 ? -3.746 1.864 -0.366 1.00 87.38 72 ALA A CA 1
ATOM 583 C C . ALA A 1 72 ? -3.149 3.181 -0.891 1.00 87.38 72 ALA A C 1
ATOM 585 O O . ALA A 1 72 ? -2.586 3.205 -1.988 1.00 87.38 72 ALA A O 1
ATOM 586 N N . THR A 1 73 ? -3.200 4.256 -0.096 1.00 88.06 73 THR A N 1
ATOM 587 C CA . THR A 1 73 ? -2.623 5.556 -0.474 1.00 88.06 73 THR A CA 1
ATOM 588 C C . THR A 1 73 ? -1.098 5.508 -0.566 1.00 88.06 73 THR A C 1
ATOM 590 O O . THR A 1 73 ? -0.534 6.062 -1.510 1.00 88.06 73 THR A O 1
ATOM 593 N N . LEU A 1 74 ? -0.421 4.790 0.339 1.00 87.06 74 LEU A N 1
ATOM 594 C CA . LEU A 1 74 ? 1.030 4.576 0.269 1.00 87.06 74 LEU A CA 1
ATOM 595 C C . LEU A 1 74 ? 1.427 3.744 -0.959 1.00 87.06 74 LEU A C 1
ATOM 597 O O . LEU A 1 74 ? 2.417 4.043 -1.626 1.00 87.06 74 LEU A O 1
ATOM 601 N N . MET A 1 75 ? 0.650 2.722 -1.310 1.00 84.50 75 MET A N 1
ATOM 602 C CA . MET A 1 75 ? 0.932 1.915 -2.500 1.00 84.50 75 MET A CA 1
ATOM 603 C C . MET A 1 75 ? 0.770 2.715 -3.798 1.00 84.50 75 MET A C 1
ATOM 605 O O . MET A 1 75 ? 1.548 2.514 -4.734 1.00 84.50 75 MET A O 1
ATOM 609 N N . TRP A 1 76 ? -0.178 3.657 -3.839 1.00 84.38 76 TRP A N 1
ATOM 610 C CA . TRP A 1 76 ? -0.314 4.605 -4.945 1.00 84.38 76 TRP A CA 1
ATOM 611 C C . TRP A 1 76 ? 0.824 5.628 -4.990 1.00 84.38 76 TRP A C 1
ATOM 613 O O . TRP A 1 76 ? 1.392 5.831 -6.059 1.00 84.38 76 TRP A O 1
ATOM 623 N N . ILE A 1 77 ? 1.208 6.231 -3.858 1.00 83.44 77 ILE A N 1
ATOM 624 C CA . ILE A 1 77 ? 2.232 7.292 -3.847 1.00 83.44 77 ILE A CA 1
ATOM 625 C C . ILE A 1 77 ? 3.623 6.777 -4.229 1.00 83.44 77 ILE A C 1
ATOM 627 O O . ILE A 1 77 ? 4.412 7.495 -4.840 1.00 83.44 77 ILE A O 1
ATOM 631 N N . PHE A 1 78 ? 3.934 5.527 -3.883 1.00 81.75 78 PHE A N 1
ATOM 632 C CA . PHE A 1 78 ? 5.226 4.925 -4.198 1.00 81.75 78 PHE A CA 1
ATOM 633 C C . PHE A 1 78 ? 5.289 4.283 -5.586 1.00 81.75 78 PHE A C 1
ATOM 635 O O . PHE A 1 78 ? 6.368 3.811 -5.958 1.00 81.75 78 PHE A O 1
ATOM 642 N N . GLU A 1 79 ? 4.170 4.249 -6.326 1.00 79.56 79 GLU A N 1
ATOM 643 C CA . GLU A 1 79 ? 4.016 3.508 -7.590 1.00 79.56 79 GLU A CA 1
ATOM 644 C C . GLU A 1 79 ? 4.608 2.088 -7.497 1.00 79.56 79 GLU A C 1
ATOM 646 O O . GLU A 1 79 ? 5.255 1.571 -8.411 1.00 79.56 79 GLU A O 1
ATOM 651 N N . ALA A 1 80 ? 4.439 1.472 -6.326 1.00 73.12 80 ALA A N 1
ATOM 652 C CA . ALA A 1 80 ? 5.102 0.228 -5.960 1.00 73.12 80 ALA A CA 1
ATOM 653 C C . ALA A 1 80 ? 4.546 -0.968 -6.744 1.00 73.12 80 ALA A C 1
ATOM 655 O O . ALA A 1 80 ? 5.286 -1.863 -7.155 1.00 73.12 80 ALA A O 1
ATOM 656 N N . VAL A 1 81 ? 3.230 -0.963 -6.952 1.00 78.19 81 VAL A N 1
ATOM 657 C CA . VAL A 1 81 ? 2.477 -1.975 -7.691 1.00 78.19 81 VAL A CA 1
ATOM 658 C C . VAL A 1 81 ? 1.343 -1.304 -8.461 1.00 78.19 81 VAL A C 1
ATOM 660 O O . VAL A 1 81 ? 0.842 -0.258 -8.045 1.00 78.19 81 VAL A O 1
ATOM 663 N N . PRO A 1 82 ? 0.916 -1.893 -9.587 1.00 79.00 82 PRO A N 1
ATOM 664 C CA . PRO A 1 82 ? -0.171 -1.341 -10.376 1.00 79.00 82 PRO A CA 1
ATOM 665 C C . PRO A 1 82 ? -1.493 -1.368 -9.593 1.00 79.00 82 PRO A C 1
ATOM 667 O O . PRO A 1 82 ? -1.735 -2.261 -8.782 1.00 79.00 82 PRO A O 1
ATOM 670 N N . ALA A 1 83 ? -2.374 -0.402 -9.871 1.00 79.75 83 ALA A N 1
ATOM 671 C CA . ALA A 1 83 ? -3.596 -0.164 -9.093 1.00 79.75 83 ALA A CA 1
ATOM 672 C C . ALA A 1 83 ? -4.563 -1.366 -9.023 1.00 79.75 83 ALA A C 1
ATOM 674 O O . ALA A 1 83 ? -5.332 -1.497 -8.075 1.00 79.75 83 ALA A O 1
ATOM 675 N N . TRP A 1 84 ? -4.515 -2.283 -9.993 1.00 82.25 84 TRP A N 1
ATOM 676 C CA . TRP A 1 84 ? -5.310 -3.511 -9.930 1.00 82.25 84 TRP A CA 1
ATOM 677 C C . TRP A 1 84 ? -4.817 -4.459 -8.824 1.00 82.25 84 TRP A C 1
ATOM 679 O O . TRP A 1 84 ? -5.631 -5.066 -8.135 1.00 82.25 84 TRP A O 1
ATOM 689 N N . VAL A 1 85 ? -3.507 -4.531 -8.566 1.00 86.19 85 VAL A N 1
ATOM 690 C CA . VAL A 1 85 ? -2.945 -5.360 -7.485 1.00 86.19 85 VAL A CA 1
ATOM 691 C C . VAL A 1 85 ? -3.359 -4.815 -6.126 1.00 86.19 85 VAL A C 1
ATOM 693 O O . VAL A 1 85 ? -3.745 -5.585 -5.251 1.00 86.19 85 VAL A O 1
ATOM 696 N N . THR A 1 86 ? -3.336 -3.491 -5.951 1.00 86.25 86 T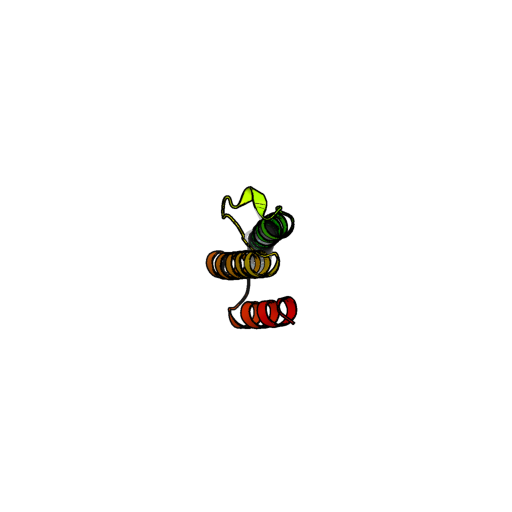HR A N 1
ATOM 697 C CA . THR A 1 86 ? -3.767 -2.883 -4.687 1.00 86.25 86 THR A CA 1
ATOM 698 C C . THR A 1 86 ? -5.245 -3.156 -4.423 1.00 86.25 86 THR A C 1
ATOM 700 O O . THR A 1 86 ? -5.589 -3.502 -3.298 1.00 86.25 86 THR A O 1
ATOM 703 N N . SER A 1 87 ? -6.104 -3.114 -5.450 1.00 84.94 87 SER A N 1
ATOM 704 C CA . SER A 1 87 ? -7.526 -3.460 -5.301 1.00 84.94 87 SER A CA 1
ATOM 705 C C . SER A 1 87 ? -7.759 -4.923 -4.892 1.00 84.94 87 SER A C 1
ATOM 707 O O . SER A 1 87 ? -8.583 -5.185 -4.018 1.00 84.94 87 SER A O 1
ATOM 709 N N . VAL A 1 88 ? -6.982 -5.867 -5.443 1.00 86.31 88 VAL A N 1
ATOM 710 C CA . VAL A 1 88 ? -7.049 -7.290 -5.065 1.00 86.31 88 VAL A CA 1
ATOM 711 C C . VAL A 1 88 ? -6.582 -7.493 -3.623 1.00 86.31 88 VAL A C 1
ATOM 713 O O . VAL A 1 88 ? -7.246 -8.191 -2.864 1.00 86.31 88 VAL A O 1
ATOM 716 N N . ILE A 1 89 ? -5.479 -6.853 -3.218 1.00 85.12 89 ILE A N 1
ATOM 717 C CA . ILE A 1 89 ? -4.971 -6.947 -1.840 1.00 85.12 89 ILE A CA 1
ATOM 718 C C . ILE A 1 89 ? -5.998 -6.396 -0.848 1.00 85.12 89 ILE A C 1
ATOM 720 O O . ILE A 1 89 ? -6.273 -7.037 0.159 1.00 85.12 89 ILE A O 1
ATOM 724 N N . VAL A 1 90 ? -6.597 -5.240 -1.143 1.00 85.06 90 VAL A N 1
ATOM 725 C CA . VAL A 1 90 ? -7.626 -4.635 -0.285 1.00 85.06 90 VAL A CA 1
ATOM 726 C C . VAL A 1 90 ? -8.831 -5.564 -0.128 1.00 85.06 90 VAL A C 1
ATOM 728 O O . VAL A 1 90 ? -9.294 -5.748 0.994 1.00 85.06 90 VAL A O 1
ATOM 731 N N . MET A 1 91 ? -9.303 -6.200 -1.208 1.00 85.69 91 MET A N 1
ATOM 732 C CA . MET A 1 91 ? -10.385 -7.188 -1.113 1.00 85.69 91 MET A CA 1
ATOM 733 C C . MET A 1 91 ? -10.019 -8.377 -0.225 1.00 85.69 91 MET A C 1
ATOM 735 O O . MET A 1 91 ? -10.835 -8.789 0.587 1.00 85.69 91 MET A O 1
ATOM 739 N N . VAL A 1 92 ? -8.803 -8.912 -0.354 1.00 84.88 92 VAL A N 1
ATOM 740 C CA . VAL A 1 92 ? -8.346 -10.054 0.455 1.00 84.88 92 VAL A CA 1
ATOM 741 C C . VAL A 1 92 ? -8.188 -9.684 1.932 1.00 84.88 92 VAL A C 1
ATOM 743 O O . VAL A 1 92 ? -8.442 -10.519 2.786 1.00 84.88 92 VAL A O 1
ATOM 746 N N . VAL A 1 93 ? -7.772 -8.455 2.246 1.00 82.38 93 VAL A N 1
ATOM 747 C CA . VAL A 1 93 ? -7.586 -7.996 3.637 1.00 82.38 93 VAL A CA 1
ATOM 748 C C . VAL A 1 93 ? -8.916 -7.688 4.333 1.00 82.38 93 VAL A C 1
ATOM 750 O O . VAL A 1 93 ? -8.993 -7.759 5.558 1.00 82.38 93 VAL A O 1
ATOM 753 N N . LEU A 1 94 ? -9.945 -7.310 3.570 1.00 79.00 94 LEU A N 1
ATOM 754 C CA . LEU A 1 94 ? -11.275 -6.987 4.094 1.00 79.00 94 LEU A CA 1
ATOM 755 C C . LEU A 1 94 ? -12.232 -8.192 4.158 1.00 79.00 94 LEU A C 1
ATOM 757 O O . LEU A 1 94 ? -13.270 -8.074 4.809 1.00 79.00 94 LEU A O 1
ATOM 761 N N . LEU A 1 95 ? -11.910 -9.298 3.476 1.00 76.19 95 LEU A N 1
ATOM 762 C CA . LEU A 1 95 ? -12.616 -10.587 3.544 1.00 76.19 95 LEU A CA 1
ATOM 763 C C . LEU A 1 95 ? -12.278 -11.343 4.834 1.00 76.19 95 LEU A C 1
ATOM 765 O O . LEU A 1 95 ? -13.223 -11.924 5.411 1.00 76.19 95 LEU A O 1
#

Foldseek 3Di:
DPPPDPCVVVVVVVVVVVVVVVVVVVVVVVLVVLLCVLVVVLVCLLPDDPVVVVDPPDDNVNSLVVSLVSSLVSCVVSVSDDNVVSVVVSVVSVD

Radius of gyration: 22.99 Å; chains: 1; bounding box: 62×21×58 Å

Sequence (95 aa):
MFKIFPGFHLVEEYQKKRKERRLADDQTLSKTIKIIAAVGISLILWLLPTDSFGIEGLTYVEQRVIAVFAFATLMWIFEAVPAWVTSVIVMVVLL